Protein AF-A0A7R9KBJ4-F1 (afdb_monomer_lite)

pLDDT: mean 93.61, std 7.03, range [56.56, 98.5]

Structure (mmCIF, N/CA/C/O backbone):
data_AF-A0A7R9KBJ4-F1
#
_entry.id   AF-A0A7R9KBJ4-F1
#
loop_
_atom_site.group_PDB
_atom_site.id
_atom_site.type_symbol
_atom_site.label_atom_id
_atom_site.label_alt_id
_atom_site.label_comp_id
_atom_site.label_asym_id
_atom_site.label_entity_id
_atom_site.label_seq_id
_atom_site.pdbx_PDB_ins_code
_atom_site.Cartn_x
_atom_site.Cartn_y
_atom_site.Cartn_z
_atom_site.occupancy
_atom_site.B_iso_or_equiv
_atom_site.auth_seq_id
_atom_site.auth_comp_id
_atom_site.auth_asym_id
_atom_site.auth_atom_id
_atom_site.pdbx_PDB_model_num
ATOM 1 N N . MET A 1 1 ? 1.478 -16.367 -1.004 1.00 63.91 1 MET A N 1
ATOM 2 C CA . MET A 1 1 ? 1.062 -15.704 -2.271 1.00 63.91 1 MET A CA 1
ATOM 3 C C . MET A 1 1 ? -0.119 -14.784 -1.947 1.00 63.91 1 MET A C 1
ATOM 5 O O . MET A 1 1 ? -0.957 -15.200 -1.173 1.00 63.91 1 MET A O 1
ATOM 9 N N . GLN A 1 2 ? -0.122 -13.475 -2.226 1.00 76.44 2 GLN A N 1
ATOM 10 C CA . GLN A 1 2 ? -0.589 -12.911 -3.509 1.00 76.44 2 GLN A CA 1
ATOM 11 C C . GLN A 1 2 ? 0.232 -11.711 -4.038 1.00 76.44 2 GLN A C 1
ATOM 13 O O . GLN A 1 2 ? 0.122 -11.377 -5.205 1.00 76.44 2 GLN A O 1
ATOM 18 N N . ILE A 1 3 ? 1.112 -11.086 -3.245 1.00 95.56 3 ILE A N 1
ATOM 19 C CA . ILE A 1 3 ? 1.998 -10.004 -3.741 1.00 95.56 3 ILE A CA 1
ATOM 20 C C . ILE A 1 3 ? 3.464 -10.376 -3.530 1.00 95.56 3 ILE A C 1
ATOM 22 O O . ILE A 1 3 ? 4.201 -10.544 -4.491 1.00 95.56 3 ILE A O 1
ATOM 26 N N . CYS A 1 4 ? 3.876 -10.562 -2.276 1.00 96.38 4 CYS A N 1
ATOM 27 C CA . CYS A 1 4 ? 5.271 -10.831 -1.909 1.00 96.38 4 CYS A CA 1
ATOM 28 C C . CYS A 1 4 ? 5.468 -12.145 -1.141 1.00 96.38 4 CYS A C 1
ATOM 30 O O . CYS A 1 4 ? 6.485 -12.326 -0.494 1.00 96.38 4 CYS A O 1
ATOM 32 N N . GLY A 1 5 ? 4.463 -13.020 -1.083 1.00 94.44 5 GLY A N 1
ATOM 33 C CA . GLY A 1 5 ? 4.554 -14.261 -0.299 1.00 94.44 5 GLY A CA 1
ATOM 34 C C . GLY A 1 5 ? 4.412 -14.104 1.224 1.00 94.44 5 GLY A C 1
ATOM 35 O O . GLY A 1 5 ? 4.083 -15.080 1.880 1.00 94.44 5 GLY A O 1
ATOM 36 N N . GLY A 1 6 ? 4.559 -12.898 1.786 1.00 94.94 6 GLY A N 1
ATOM 37 C CA . GLY A 1 6 ? 4.445 -12.676 3.234 1.00 94.94 6 GLY A CA 1
ATOM 38 C C . GLY A 1 6 ? 3.054 -12.953 3.822 1.00 94.94 6 GLY A C 1
ATOM 39 O O . GLY A 1 6 ? 2.042 -12.788 3.136 1.00 94.94 6 GLY A O 1
ATOM 40 N N . LYS A 1 7 ? 3.014 -13.306 5.119 1.00 95.56 7 LYS A N 1
ATOM 41 C CA . LYS A 1 7 ? 1.790 -13.651 5.868 1.00 95.56 7 LYS A CA 1
ATOM 42 C C . LYS A 1 7 ? 0.748 -12.531 5.794 1.00 95.56 7 LYS A C 1
ATOM 44 O O . LYS A 1 7 ? 0.990 -11.406 6.246 1.00 95.56 7 LYS A O 1
ATOM 49 N N . ALA A 1 8 ? -0.408 -12.844 5.216 1.00 94.12 8 ALA A N 1
ATOM 50 C CA . ALA A 1 8 ? -1.536 -11.928 5.146 1.00 94.12 8 ALA A CA 1
ATOM 51 C C . ALA A 1 8 ? -2.198 -11.766 6.522 1.00 94.12 8 ALA A C 1
ATOM 53 O O . ALA A 1 8 ? -2.186 -12.686 7.338 1.00 94.12 8 ALA A O 1
ATOM 54 N N . ARG A 1 9 ? -2.750 -10.577 6.780 1.00 90.25 9 ARG A N 1
ATOM 55 C CA . ARG A 1 9 ? -3.467 -10.262 8.033 1.00 90.25 9 ARG A CA 1
ATOM 56 C C . ARG A 1 9 ? -4.940 -9.920 7.814 1.00 90.25 9 ARG A C 1
ATOM 58 O O . ARG A 1 9 ? -5.680 -9.807 8.779 1.00 90.25 9 ARG A O 1
ATOM 65 N N . GLY A 1 10 ? -5.357 -9.750 6.562 1.00 92.69 10 GLY A N 1
ATOM 66 C CA . GLY A 1 10 ? -6.729 -9.419 6.203 1.00 92.69 10 GLY A CA 1
ATOM 67 C C . GLY A 1 10 ? -6.826 -8.786 4.819 1.00 92.69 10 GLY A C 1
ATOM 68 O O . GLY A 1 10 ? -5.843 -8.720 4.069 1.00 92.69 10 GLY A O 1
ATOM 69 N N . LYS A 1 11 ? -8.030 -8.312 4.495 1.00 96.06 11 LYS A N 1
ATOM 70 C CA . LYS A 1 11 ? -8.337 -7.585 3.261 1.00 96.06 11 LYS A CA 1
ATOM 71 C C . LYS A 1 11 ? -7.983 -6.108 3.434 1.00 96.06 11 LYS A C 1
ATOM 73 O O . LYS A 1 11 ? -8.557 -5.430 4.276 1.00 96.06 11 LYS A O 1
ATOM 78 N N . ASN A 1 12 ? -7.069 -5.601 2.612 1.00 96.19 12 ASN A N 1
ATOM 79 C CA . ASN A 1 12 ? -6.668 -4.196 2.602 1.00 96.19 12 ASN A CA 1
ATOM 80 C C . ASN A 1 12 ? -6.881 -3.611 1.209 1.00 96.19 12 ASN A C 1
ATOM 82 O O . ASN A 1 12 ? -6.438 -4.191 0.219 1.00 96.19 12 ASN A O 1
ATOM 86 N N . TYR A 1 13 ? -7.546 -2.459 1.136 1.00 97.12 13 TYR A N 1
ATOM 87 C CA . TYR A 1 13 ? -7.765 -1.721 -0.113 1.00 97.12 13 TYR A CA 1
ATOM 88 C C . TYR A 1 13 ? -8.397 -2.550 -1.245 1.00 97.12 13 TYR A C 1
ATOM 90 O O . TYR A 1 13 ? -8.243 -2.211 -2.406 1.00 97.12 13 TYR A O 1
ATOM 98 N N . GLY A 1 14 ? -9.122 -3.629 -0.933 1.00 96.56 14 GLY A N 1
ATOM 99 C CA . GLY A 1 14 ? -9.770 -4.489 -1.932 1.00 96.56 14 GLY A CA 1
ATOM 100 C C . GLY A 1 14 ? -9.194 -5.899 -2.056 1.00 96.56 14 GLY A C 1
ATOM 101 O O . GLY A 1 14 ? -9.934 -6.781 -2.479 1.00 96.56 14 GLY A O 1
ATOM 102 N N . ALA A 1 15 ? -7.969 -6.158 -1.581 1.00 96.75 15 ALA A N 1
ATOM 103 C CA . ALA A 1 15 ? -7.306 -7.459 -1.739 1.00 96.75 15 ALA A CA 1
ATOM 104 C C . ALA A 1 15 ? -6.670 -7.987 -0.442 1.00 96.75 15 ALA A C 1
ATOM 106 O O . ALA A 1 15 ? -6.278 -7.219 0.443 1.00 96.75 15 ALA A O 1
ATOM 107 N N . ILE A 1 16 ? -6.536 -9.311 -0.325 1.00 95.94 16 ILE A N 1
ATOM 108 C CA . ILE A 1 16 ? -5.835 -9.944 0.799 1.00 95.94 16 ILE A CA 1
ATOM 109 C C . ILE A 1 16 ? -4.338 -9.634 0.689 1.00 95.94 16 ILE A C 1
ATOM 111 O O . ILE A 1 16 ? -3.700 -9.862 -0.338 1.00 95.94 16 ILE A O 1
ATOM 115 N N . SER A 1 17 ? -3.753 -9.077 1.750 1.00 97.00 17 SER A N 1
ATOM 116 C CA . SER A 1 17 ? -2.348 -8.656 1.723 1.00 97.00 17 SER A CA 1
ATOM 117 C C . SER A 1 17 ? -1.682 -8.686 3.099 1.00 97.00 17 SER A C 1
ATOM 119 O O . SER A 1 17 ? -2.328 -8.714 4.148 1.00 97.00 17 SER A O 1
ATOM 121 N N . CYS A 1 18 ? -0.346 -8.703 3.092 1.00 97.06 18 CYS A N 1
ATOM 122 C CA . CYS A 1 18 ? 0.460 -8.520 4.299 1.00 97.06 18 CYS A CA 1
ATOM 123 C C . CYS A 1 18 ? 0.561 -7.034 4.686 1.00 97.06 18 CYS A C 1
ATOM 125 O O . CYS A 1 18 ? 0.413 -6.150 3.836 1.00 97.06 18 CYS A O 1
ATOM 127 N N . GLU A 1 19 ? 0.918 -6.757 5.942 1.00 96.56 19 GLU A N 1
ATOM 128 C CA . GLU A 1 19 ? 0.985 -5.390 6.488 1.00 96.56 19 GLU A CA 1
ATOM 129 C C . GLU A 1 19 ? 1.969 -4.482 5.732 1.00 96.56 19 GLU A C 1
ATOM 131 O O . GLU A 1 19 ? 1.709 -3.301 5.491 1.00 96.56 19 GLU A O 1
ATOM 136 N N . SER A 1 20 ? 3.088 -5.046 5.270 1.00 96.94 20 SER A N 1
ATOM 137 C CA . SER A 1 20 ? 4.062 -4.290 4.483 1.00 96.94 20 SER A CA 1
ATOM 138 C C . SER A 1 20 ? 3.494 -3.882 3.121 1.00 96.94 20 SER A C 1
ATOM 140 O O . SER A 1 20 ? 3.732 -2.764 2.672 1.00 96.94 20 SER A O 1
ATOM 142 N N . CYS A 1 21 ? 2.738 -4.758 2.444 1.00 97.88 21 CYS A N 1
ATOM 143 C CA . CYS A 1 21 ? 2.116 -4.418 1.159 1.00 97.88 21 CYS A CA 1
ATOM 144 C C . CYS A 1 21 ? 0.974 -3.419 1.331 1.00 97.88 21 CYS A C 1
ATOM 146 O O . CYS A 1 21 ? 0.906 -2.477 0.552 1.00 97.88 21 CYS A O 1
ATOM 148 N N . LYS A 1 22 ? 0.160 -3.558 2.384 1.00 97.19 22 LYS A N 1
ATOM 149 C CA . LYS A 1 22 ? -0.834 -2.554 2.788 1.00 97.19 22 LYS A CA 1
ATOM 150 C C . LYS A 1 22 ? -0.193 -1.175 2.962 1.00 97.19 22 LYS A C 1
ATOM 152 O O . LYS A 1 22 ? -0.618 -0.214 2.330 1.00 97.19 22 LYS A O 1
ATOM 157 N N . THR A 1 23 ? 0.865 -1.085 3.767 1.00 97.25 23 THR A N 1
ATOM 158 C CA . THR A 1 23 ? 1.543 0.191 4.048 1.00 97.25 23 THR A CA 1
ATOM 159 C C . THR A 1 23 ? 2.210 0.766 2.799 1.00 97.25 23 THR A C 1
ATOM 161 O O . THR A 1 23 ? 2.095 1.960 2.527 1.00 97.25 23 THR A O 1
ATOM 164 N N . SER A 1 24 ? 2.882 -0.080 2.011 1.00 97.31 24 SER A N 1
ATOM 165 C CA . SER A 1 24 ? 3.503 0.332 0.748 1.00 97.31 24 SER A CA 1
ATOM 166 C C . SER A 1 24 ? 2.469 0.859 -0.244 1.00 97.31 24 SER A C 1
ATOM 168 O O . SER A 1 24 ? 2.746 1.853 -0.909 1.00 97.31 24 SER A O 1
ATOM 170 N N . PHE A 1 25 ? 1.303 0.213 -0.339 1.00 98.12 25 PHE A N 1
ATOM 171 C CA . PHE A 1 25 ? 0.215 0.639 -1.212 1.00 98.12 25 PHE A CA 1
ATOM 172 C C . PHE A 1 25 ? -0.323 2.003 -0.784 1.00 98.12 25 PHE A C 1
ATOM 174 O O . PHE A 1 25 ? -0.255 2.937 -1.574 1.00 98.12 25 PHE A O 1
ATOM 181 N N . ARG A 1 26 ? -0.708 2.166 0.492 1.00 97.50 26 ARG A N 1
ATOM 182 C CA . ARG A 1 26 ? -1.195 3.449 1.032 1.00 97.50 26 ARG A CA 1
ATOM 183 C C . ARG A 1 26 ? -0.263 4.621 0.717 1.00 97.50 26 ARG A C 1
ATOM 185 O O . ARG A 1 26 ? -0.723 5.686 0.343 1.00 97.50 26 ARG A O 1
ATOM 192 N N . ARG A 1 27 ? 1.050 4.421 0.870 1.00 96.62 27 ARG A N 1
ATOM 193 C CA . ARG A 1 27 ? 2.053 5.484 0.680 1.00 96.62 27 ARG A CA 1
ATOM 194 C C . ARG A 1 27 ? 2.299 5.864 -0.778 1.00 96.62 27 ARG A C 1
ATOM 196 O O . ARG A 1 27 ? 2.741 6.976 -1.033 1.00 96.62 27 ARG A O 1
ATOM 203 N N . ASN A 1 28 ? 2.121 4.931 -1.712 1.00 97.69 28 ASN A N 1
ATOM 204 C CA . ASN A 1 28 ? 2.652 5.095 -3.065 1.00 97.69 28 ASN A CA 1
ATOM 205 C C . ASN A 1 28 ? 1.591 4.971 -4.171 1.00 97.69 28 ASN A C 1
ATOM 207 O O . ASN A 1 28 ? 1.901 5.306 -5.307 1.00 97.69 28 ASN A O 1
ATOM 211 N N . ALA A 1 29 ? 0.371 4.496 -3.891 1.00 97.81 29 ALA A N 1
ATOM 212 C CA . ALA A 1 29 ? -0.612 4.182 -4.934 1.00 97.81 29 ALA A CA 1
ATOM 213 C C . ALA A 1 29 ? -1.024 5.396 -5.790 1.00 97.81 29 ALA A C 1
ATOM 215 O O . ALA A 1 29 ? -1.226 5.243 -6.990 1.00 97.81 29 ALA A O 1
ATOM 216 N N . HIS A 1 30 ? -1.083 6.599 -5.211 1.00 96.38 30 HIS A N 1
ATOM 217 C CA . HIS A 1 30 ? -1.353 7.842 -5.953 1.00 96.38 30 HIS A CA 1
ATOM 218 C C . HIS A 1 30 ? -0.152 8.359 -6.758 1.00 96.38 30 HIS A C 1
ATOM 220 O O . HIS A 1 30 ? -0.305 9.245 -7.584 1.00 96.38 30 HIS A O 1
ATOM 226 N N . LYS A 1 31 ? 1.046 7.818 -6.514 1.00 96.19 31 LYS A N 1
ATOM 227 C CA . LYS A 1 31 ? 2.295 8.187 -7.196 1.00 96.19 31 LYS A CA 1
ATOM 228 C C . LYS A 1 31 ? 2.774 7.063 -8.119 1.00 96.19 31 LYS A C 1
ATOM 230 O O . LYS A 1 31 ? 3.944 7.013 -8.477 1.00 96.19 31 LYS A O 1
ATOM 235 N N . PHE A 1 32 ? 1.912 6.099 -8.451 1.00 96.56 32 PHE A N 1
ATOM 236 C CA . PHE A 1 32 ? 2.315 4.917 -9.211 1.00 96.56 32 PHE A CA 1
ATOM 237 C C . PHE A 1 32 ? 2.900 5.284 -10.574 1.00 96.56 32 PHE A C 1
ATOM 239 O O . PHE A 1 32 ? 3.884 4.682 -11.004 1.00 96.56 32 PHE A O 1
ATOM 246 N N . GLU A 1 33 ? 2.310 6.275 -11.229 1.00 96.44 33 GLU A N 1
ATOM 247 C CA . GLU A 1 33 ? 2.677 6.768 -12.547 1.00 96.44 33 GLU A CA 1
ATOM 248 C C . GLU A 1 33 ? 4.092 7.370 -12.542 1.00 96.44 33 GLU A C 1
ATOM 250 O O . GLU A 1 33 ? 4.862 7.086 -13.454 1.00 96.44 33 GLU A O 1
ATOM 255 N N . THR A 1 34 ? 4.488 8.068 -11.470 1.00 97.44 34 THR A N 1
ATOM 256 C CA . THR A 1 34 ? 5.816 8.699 -11.333 1.00 97.44 34 THR A CA 1
ATOM 257 C C . THR A 1 34 ? 6.905 7.758 -10.817 1.00 97.44 34 THR A C 1
ATOM 259 O O . THR A 1 34 ? 8.090 8.088 -10.856 1.00 97.44 34 THR A O 1
ATOM 262 N N . LEU A 1 35 ? 6.543 6.569 -10.329 1.00 97.44 35 LEU A N 1
ATOM 263 C CA . LEU A 1 35 ? 7.529 5.572 -9.929 1.00 97.44 35 LEU A CA 1
ATOM 264 C C . LEU A 1 35 ? 8.199 4.941 -11.153 1.00 97.44 35 LEU A C 1
ATOM 266 O O . LEU A 1 35 ? 7.529 4.459 -12.070 1.00 97.44 35 LEU A O 1
ATOM 270 N N . ILE A 1 36 ? 9.525 4.849 -11.085 1.00 97.62 36 ILE A N 1
ATOM 271 C CA . ILE A 1 36 ? 10.380 4.242 -12.105 1.00 97.62 36 ILE A CA 1
ATOM 272 C C 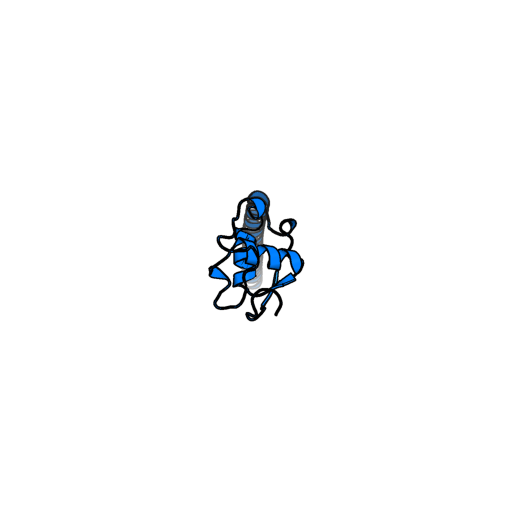. ILE A 1 36 ? 10.916 2.904 -11.581 1.00 97.62 36 ILE A C 1
ATOM 274 O O . ILE A 1 36 ? 11.262 2.766 -10.403 1.00 97.62 36 ILE A O 1
ATOM 278 N N . CYS A 1 37 ? 10.941 1.894 -12.448 1.00 98.12 37 CYS A N 1
ATOM 279 C CA . CYS A 1 37 ? 11.705 0.674 -12.219 1.00 98.12 37 CYS A CA 1
ATOM 280 C C . CYS A 1 37 ? 13.130 0.889 -12.740 1.00 98.12 37 CYS A C 1
ATOM 282 O O . CYS A 1 37 ? 13.290 1.271 -13.890 1.00 98.12 37 CYS A O 1
ATOM 284 N N . ILE A 1 38 ? 14.144 0.615 -11.919 1.00 96.81 38 ILE A N 1
ATOM 285 C CA . ILE A 1 38 ? 15.571 0.722 -12.296 1.00 96.81 38 ILE A CA 1
ATOM 286 C C . ILE A 1 38 ? 16.133 -0.573 -12.921 1.00 96.81 38 ILE A C 1
ATOM 288 O O . ILE A 1 38 ? 17.337 -0.757 -13.011 1.00 96.81 38 ILE A O 1
ATOM 292 N N . TYR A 1 39 ? 15.234 -1.482 -13.287 1.00 96.00 39 TYR A N 1
ATOM 293 C CA . TYR A 1 39 ? 15.472 -2.784 -13.919 1.00 96.00 39 TYR A CA 1
ATOM 294 C C . TYR A 1 39 ? 14.448 -2.933 -15.066 1.00 96.00 39 TYR A C 1
ATOM 296 O O . TYR A 1 39 ? 13.771 -1.967 -15.413 1.00 96.00 39 TYR A O 1
ATOM 304 N N . ASP A 1 40 ? 14.166 -4.148 -15.533 1.00 96.88 40 ASP A N 1
ATOM 305 C CA . ASP A 1 40 ? 13.360 -4.394 -16.748 1.00 96.88 40 ASP A CA 1
ATOM 306 C C . ASP A 1 40 ? 11.832 -4.408 -16.546 1.00 96.88 40 ASP A C 1
ATOM 308 O O . ASP A 1 40 ? 11.100 -5.143 -17.204 1.00 96.88 40 ASP A O 1
ATOM 312 N N . ASN A 1 41 ? 11.309 -3.655 -15.572 1.00 97.12 41 ASN A N 1
ATOM 313 C CA . ASN A 1 41 ? 9.881 -3.641 -15.200 1.00 97.12 41 ASN A CA 1
ATOM 314 C C . ASN A 1 41 ? 9.265 -5.017 -14.849 1.00 97.12 41 ASN A C 1
ATOM 316 O O . ASN A 1 41 ? 8.048 -5.121 -14.657 1.00 97.12 41 ASN A O 1
ATOM 320 N N . ASN A 1 42 ? 10.083 -6.056 -14.668 1.00 97.12 42 ASN A N 1
ATOM 321 C CA . ASN A 1 42 ? 9.652 -7.428 -14.394 1.00 97.12 42 ASN A CA 1
ATOM 322 C C . ASN A 1 42 ? 10.273 -8.014 -13.113 1.00 97.12 42 ASN A C 1
ATOM 324 O O . ASN A 1 42 ? 10.544 -9.206 -13.020 1.00 97.12 42 ASN A O 1
ATOM 328 N N . CYS A 1 43 ? 10.522 -7.171 -12.107 1.00 97.75 43 CYS A N 1
ATOM 329 C CA . CYS A 1 43 ? 11.154 -7.613 -10.864 1.00 97.75 43 CYS A CA 1
ATOM 330 C C . CYS A 1 43 ? 10.321 -8.687 -10.153 1.00 97.75 43 CYS A C 1
ATOM 332 O O . CYS A 1 43 ? 9.129 -8.485 -9.889 1.00 97.75 43 CYS A O 1
ATOM 334 N N . THR A 1 44 ? 10.979 -9.764 -9.727 1.00 96.25 44 THR A N 1
ATOM 335 C CA . THR A 1 44 ? 10.423 -10.713 -8.760 1.00 96.25 44 THR A CA 1
ATOM 336 C C . THR A 1 44 ? 10.140 -10.001 -7.440 1.00 96.25 44 THR A C 1
ATOM 338 O O . THR A 1 44 ? 10.945 -9.207 -6.957 1.00 96.25 44 THR A O 1
ATOM 341 N N . ILE A 1 45 ? 8.963 -10.262 -6.865 1.00 97.56 45 ILE A N 1
ATOM 342 C CA . ILE A 1 45 ? 8.521 -9.663 -5.603 1.00 97.56 45 ILE A CA 1
ATOM 343 C C . ILE A 1 45 ? 8.251 -10.776 -4.592 1.00 97.56 45 ILE A C 1
ATOM 345 O O . ILE A 1 45 ? 7.235 -11.471 -4.681 1.00 97.56 45 ILE A O 1
ATOM 349 N N . ASP A 1 46 ? 9.119 -10.872 -3.591 1.00 97.06 46 ASP A N 1
ATOM 350 C CA . ASP A 1 46 ? 9.025 -11.761 -2.429 1.00 97.06 46 ASP A CA 1
ATOM 351 C C . ASP A 1 46 ? 9.271 -10.985 -1.114 1.00 97.06 46 ASP A C 1
ATOM 353 O O . ASP A 1 46 ? 9.358 -9.754 -1.102 1.00 97.06 46 ASP A O 1
ATOM 357 N N . VAL A 1 47 ? 9.308 -11.671 0.032 1.00 96.44 47 VAL A N 1
ATOM 358 C CA . VAL A 1 47 ? 9.442 -11.024 1.347 1.00 96.44 47 VAL A CA 1
ATOM 359 C C . VAL A 1 47 ? 10.772 -10.291 1.535 1.00 96.44 47 VAL A C 1
ATOM 361 O O . VAL A 1 47 ? 10.781 -9.273 2.235 1.00 96.44 47 VAL A O 1
ATOM 364 N N . LEU A 1 48 ? 11.840 -10.756 0.885 1.00 96.12 48 LEU A N 1
ATOM 365 C CA . LEU A 1 48 ? 13.191 -10.202 0.935 1.00 96.12 48 LEU A CA 1
ATOM 366 C C . LEU A 1 48 ? 13.374 -9.104 -0.124 1.00 96.12 48 LEU A C 1
ATOM 368 O O . LEU A 1 48 ? 13.904 -8.032 0.177 1.00 96.12 48 LEU A O 1
ATOM 372 N N . SER A 1 49 ? 12.860 -9.327 -1.338 1.00 95.50 49 SER A N 1
ATOM 373 C CA . SER A 1 49 ? 13.096 -8.470 -2.508 1.00 95.50 49 SER A CA 1
ATOM 374 C C . SER A 1 49 ? 12.096 -7.326 -2.694 1.00 95.50 49 SER A C 1
ATOM 376 O O . SER A 1 49 ? 12.401 -6.324 -3.344 1.00 95.50 49 SER A O 1
ATOM 378 N N . ARG A 1 50 ? 10.911 -7.384 -2.066 1.00 96.50 50 ARG A N 1
ATOM 379 C CA . ARG A 1 50 ? 9.837 -6.367 -2.206 1.00 96.50 50 ARG A CA 1
ATOM 380 C C . ARG A 1 50 ? 10.228 -4.927 -1.856 1.00 96.50 50 ARG A C 1
ATOM 382 O O . ARG A 1 50 ? 9.425 -4.019 -2.069 1.00 96.50 50 ARG A O 1
ATOM 389 N N . LYS A 1 51 ? 11.384 -4.691 -1.236 1.00 96.31 51 LYS A N 1
ATOM 390 C CA . LYS A 1 51 ? 11.885 -3.337 -0.951 1.00 96.31 51 LYS A CA 1
ATOM 391 C C . LYS A 1 51 ? 12.643 -2.721 -2.132 1.00 96.31 51 LYS A C 1
ATOM 393 O O . LYS A 1 51 ? 12.684 -1.501 -2.220 1.00 96.31 51 LYS A O 1
ATOM 398 N N . TYR A 1 52 ? 13.180 -3.536 -3.041 1.00 97.00 52 TYR A N 1
ATOM 399 C CA . TYR A 1 52 ? 14.093 -3.079 -4.092 1.00 97.00 52 TYR A CA 1
ATOM 400 C C . TYR A 1 52 ? 13.396 -2.370 -5.254 1.00 97.00 52 TYR A C 1
ATOM 402 O O . TYR A 1 52 ? 13.978 -1.473 -5.851 1.00 97.00 52 TYR A O 1
ATOM 410 N N . CYS A 1 53 ? 12.141 -2.714 -5.563 1.00 98.12 53 CYS A N 1
ATOM 411 C CA . CYS A 1 53 ? 11.403 -2.059 -6.643 1.00 98.12 53 CYS A CA 1
ATOM 412 C C . CYS A 1 53 ? 9.967 -1.706 -6.241 1.00 98.12 53 CYS A C 1
ATOM 414 O O . CYS A 1 53 ? 9.070 -2.553 -6.205 1.00 98.12 53 CYS A O 1
ATOM 416 N N . ARG A 1 54 ? 9.731 -0.414 -5.977 1.00 97.75 54 ARG A N 1
ATOM 417 C CA . ARG A 1 54 ? 8.400 0.119 -5.636 1.00 97.75 54 ARG A CA 1
ATOM 418 C C . ARG A 1 54 ? 7.419 0.023 -6.809 1.00 97.75 54 ARG A C 1
ATOM 420 O O . ARG A 1 54 ? 6.265 -0.337 -6.583 1.00 97.75 54 ARG A O 1
ATOM 427 N N . LYS A 1 55 ? 7.879 0.289 -8.040 1.00 98.50 55 LYS A N 1
ATOM 428 C CA . LYS A 1 55 ? 7.059 0.255 -9.264 1.00 98.50 55 LYS A CA 1
ATOM 429 C C . LYS A 1 55 ? 6.471 -1.136 -9.507 1.00 98.50 55 LYS A C 1
ATOM 431 O O . LYS A 1 55 ? 5.253 -1.292 -9.505 1.00 98.50 55 LYS A O 1
ATOM 436 N N . CYS A 1 56 ? 7.318 -2.161 -9.616 1.00 98.44 56 CYS A N 1
ATOM 437 C CA . CYS A 1 56 ? 6.882 -3.545 -9.838 1.00 98.44 56 CYS A CA 1
ATOM 438 C C . CYS A 1 56 ? 6.047 -4.086 -8.674 1.00 98.44 56 CYS A C 1
ATOM 440 O O . CYS A 1 56 ? 5.044 -4.770 -8.890 1.00 98.44 56 CYS A O 1
ATOM 442 N N . ARG A 1 57 ? 6.396 -3.723 -7.432 1.00 98.25 57 ARG A N 1
ATOM 443 C CA . ARG A 1 57 ? 5.587 -4.088 -6.267 1.00 98.25 57 ARG A CA 1
ATOM 444 C C . ARG A 1 57 ? 4.173 -3.522 -6.355 1.00 9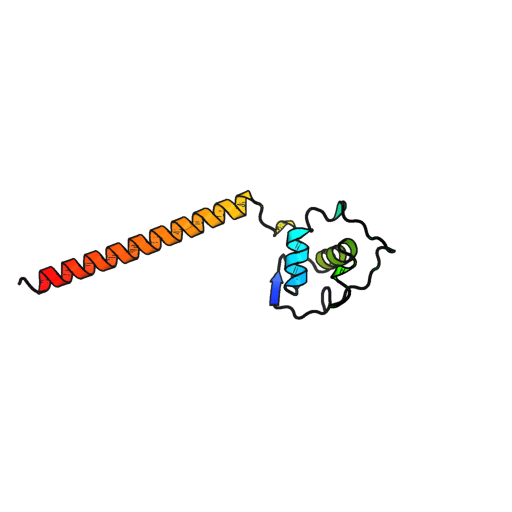8.25 57 ARG A C 1
ATOM 446 O O . ARG A 1 57 ? 3.226 -4.275 -6.147 1.00 98.25 57 ARG A O 1
ATOM 453 N N . LEU A 1 58 ? 4.018 -2.227 -6.645 1.00 98.31 58 LEU A N 1
ATOM 454 C CA . LEU A 1 58 ? 2.695 -1.620 -6.790 1.00 98.31 58 LEU A CA 1
ATOM 455 C C . LEU A 1 58 ? 1.929 -2.174 -7.985 1.00 98.31 58 LEU A C 1
ATOM 457 O O . LEU A 1 58 ? 0.740 -2.437 -7.841 1.00 98.31 58 LEU A O 1
ATOM 461 N N . ARG A 1 59 ? 2.596 -2.414 -9.119 1.00 98.25 59 ARG A N 1
ATOM 462 C CA . ARG A 1 59 ? 1.978 -3.063 -10.285 1.00 98.25 59 ARG A CA 1
ATOM 463 C C . ARG A 1 59 ? 1.315 -4.378 -9.876 1.00 98.25 59 ARG A C 1
ATOM 465 O O . ARG A 1 59 ? 0.151 -4.604 -10.187 1.00 98.25 59 ARG A O 1
ATOM 472 N N . LYS A 1 60 ? 2.013 -5.198 -9.084 1.00 98.06 60 LYS A N 1
ATOM 473 C CA . LYS A 1 60 ? 1.459 -6.444 -8.540 1.00 98.06 60 LYS A CA 1
ATOM 474 C C . LYS A 1 60 ? 0.336 -6.207 -7.523 1.00 98.06 60 LYS A C 1
ATOM 476 O O . LYS A 1 60 ? -0.623 -6.968 -7.517 1.00 98.06 60 LYS A O 1
ATOM 481 N N . CYS A 1 61 ? 0.414 -5.164 -6.690 1.00 98.38 61 CYS A N 1
ATOM 482 C CA . CYS A 1 61 ? -0.688 -4.777 -5.798 1.00 98.38 61 CYS A CA 1
ATOM 483 C C . CYS A 1 61 ? -1.979 -4.458 -6.575 1.00 98.38 61 CYS A C 1
ATOM 485 O O . CYS A 1 61 ? -3.040 -4.967 -6.221 1.00 98.38 61 CYS A O 1
ATOM 487 N N . PHE A 1 62 ? -1.892 -3.642 -7.630 1.00 98.31 62 PHE A N 1
ATOM 488 C CA . PHE A 1 62 ? -3.042 -3.319 -8.480 1.00 98.31 62 PHE A CA 1
ATOM 489 C C . PHE A 1 62 ? -3.564 -4.554 -9.216 1.00 98.31 62 PHE A C 1
ATOM 491 O O . PHE A 1 62 ? -4.768 -4.788 -9.222 1.00 98.31 62 PHE A O 1
ATOM 498 N N . ALA A 1 63 ? -2.666 -5.390 -9.747 1.00 97.75 63 ALA A N 1
ATOM 499 C CA . ALA A 1 63 ? -3.034 -6.618 -10.453 1.00 97.75 63 ALA A CA 1
ATOM 500 C C . ALA A 1 63 ? -3.858 -7.591 -9.590 1.00 97.75 63 ALA A C 1
ATOM 502 O O . ALA A 1 63 ? -4.718 -8.290 -10.112 1.00 97.75 63 ALA A O 1
ATOM 503 N N . VAL A 1 64 ? -3.643 -7.618 -8.268 1.00 96.88 64 VAL A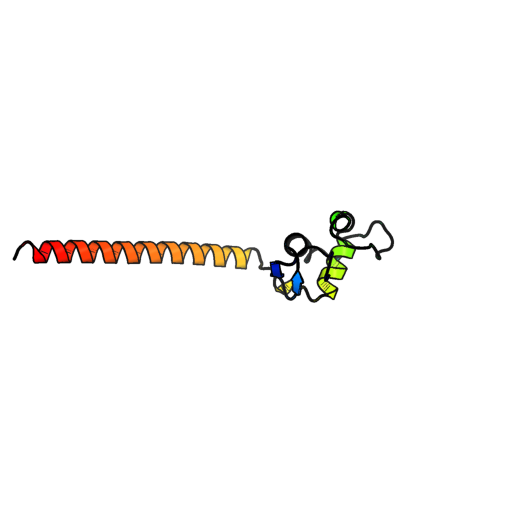 N 1
ATOM 504 C CA . VAL A 1 64 ? -4.452 -8.441 -7.347 1.00 96.88 64 VAL A CA 1
ATOM 505 C C . VAL A 1 64 ? -5.707 -7.735 -6.821 1.00 96.88 64 VAL A C 1
ATOM 507 O O . VAL A 1 64 ? -6.374 -8.257 -5.930 1.00 96.88 64 VAL A O 1
ATOM 510 N N . GLY A 1 65 ? -6.032 -6.549 -7.338 1.00 97.62 65 GLY A N 1
ATOM 511 C CA . GLY A 1 65 ? -7.268 -5.831 -7.030 1.00 97.62 65 GLY A CA 1
ATOM 512 C C . GLY A 1 65 ? -7.184 -4.841 -5.867 1.00 97.62 65 GLY A C 1
ATOM 513 O O . GLY A 1 65 ? -8.225 -4.467 -5.321 1.00 97.62 65 GLY A O 1
ATOM 514 N N . MET A 1 66 ? -5.985 -4.402 -5.460 1.00 98.25 66 MET A N 1
ATOM 515 C CA . MET A 1 66 ? -5.881 -3.242 -4.566 1.00 98.25 66 MET A CA 1
ATOM 516 C C . MET A 1 66 ? -6.273 -1.965 -5.322 1.00 98.25 66 MET A C 1
ATOM 518 O O . MET A 1 66 ? -5.817 -1.737 -6.437 1.00 98.25 66 MET A O 1
ATOM 522 N N . ARG A 1 67 ? -7.106 -1.128 -4.702 1.00 97.94 67 ARG A N 1
ATOM 523 C CA . ARG A 1 67 ? -7.736 0.063 -5.288 1.00 97.94 67 ARG A CA 1
ATOM 524 C C . ARG A 1 67 ? -7.327 1.313 -4.522 1.00 97.94 67 ARG A C 1
ATOM 526 O O . ARG A 1 67 ? -7.506 1.365 -3.301 1.00 97.94 67 ARG A O 1
ATOM 533 N N . ARG A 1 68 ? -6.760 2.302 -5.218 1.00 97.06 68 ARG A N 1
ATOM 534 C CA . ARG A 1 68 ? -6.290 3.556 -4.595 1.00 97.06 68 ARG A CA 1
ATOM 535 C C . ARG A 1 68 ? -7.445 4.419 -4.104 1.00 97.06 68 ARG A C 1
ATOM 537 O O . ARG A 1 68 ? -7.297 5.109 -3.113 1.00 97.06 68 ARG A O 1
ATOM 544 N N . GLU A 1 69 ? -8.617 4.254 -4.701 1.00 96.31 69 GLU A N 1
ATOM 545 C CA . GLU A 1 69 ? -9.875 4.913 -4.342 1.00 96.31 69 GLU A CA 1
ATOM 546 C C . GLU A 1 69 ? -10.375 4.495 -2.946 1.00 96.31 69 GLU A C 1
ATOM 548 O O . GLU A 1 69 ? -11.289 5.093 -2.399 1.00 96.31 69 GLU A O 1
ATOM 553 N N . ARG A 1 70 ? -9.794 3.441 -2.351 1.00 96.19 70 ARG A N 1
ATOM 554 C CA . ARG A 1 70 ? -10.071 3.016 -0.968 1.00 96.19 70 ARG A CA 1
ATOM 555 C C . ARG A 1 70 ? -9.070 3.567 0.048 1.00 96.19 70 ARG A C 1
ATOM 557 O O . ARG A 1 70 ? -9.075 3.136 1.203 1.00 96.19 70 ARG A O 1
ATOM 564 N N . ILE A 1 71 ? -8.153 4.426 -0.386 1.00 95.88 71 ILE A N 1
ATOM 565 C CA . ILE A 1 71 ? -7.284 5.203 0.492 1.00 95.88 71 ILE A CA 1
ATOM 566 C C . ILE A 1 71 ? -8.022 6.502 0.777 1.00 95.88 71 ILE A C 1
ATOM 568 O O . ILE A 1 71 ? -8.438 7.182 -0.151 1.00 95.88 71 ILE A O 1
ATOM 572 N N . TRP A 1 72 ? -8.186 6.820 2.056 1.00 92.94 72 TRP A N 1
ATOM 573 C CA . TRP A 1 72 ? -8.839 8.059 2.447 1.00 92.94 72 TRP A CA 1
ATOM 574 C C . TRP A 1 72 ? -7.983 9.272 2.158 1.00 92.94 72 TRP A C 1
ATOM 576 O O . TRP A 1 72 ? -6.761 9.227 2.338 1.00 92.94 72 TRP A O 1
ATOM 586 N N . THR A 1 73 ? -8.648 10.352 1.771 1.00 90.81 73 THR A N 1
ATOM 587 C CA . THR A 1 73 ? -8.026 11.665 1.654 1.00 90.81 73 THR A CA 1
ATOM 588 C C . THR A 1 73 ? -7.639 12.199 3.034 1.00 90.81 73 THR A C 1
ATOM 590 O O . THR A 1 73 ? -8.043 11.679 4.085 1.00 90.81 73 THR A O 1
ATOM 593 N N . GLU A 1 74 ? -6.814 13.243 3.047 1.00 89.31 74 GLU A N 1
ATOM 594 C CA . GLU A 1 74 ? -6.459 13.946 4.283 1.00 89.31 74 GLU A CA 1
ATOM 595 C C . GLU A 1 74 ? -7.694 14.585 4.930 1.00 89.31 74 GLU A C 1
ATOM 597 O O . GLU A 1 74 ? -7.857 14.516 6.149 1.00 89.31 74 GLU A O 1
ATOM 602 N N . GLU A 1 75 ? -8.611 15.105 4.114 1.00 92.25 75 GLU A N 1
ATOM 603 C CA . GLU A 1 75 ? -9.891 15.676 4.540 1.00 92.25 75 GLU A CA 1
ATOM 604 C C . GLU A 1 75 ? -10.789 14.618 5.195 1.00 92.25 75 GLU A C 1
ATOM 606 O O . GLU A 1 75 ? -11.222 14.797 6.333 1.00 92.25 75 GLU A O 1
ATOM 611 N N . GLU A 1 76 ? -11.002 13.469 4.542 1.00 93.44 76 GLU A N 1
ATOM 612 C CA . GLU A 1 76 ? -11.793 12.354 5.087 1.00 93.44 76 GLU A CA 1
ATOM 613 C C . GLU A 1 76 ? -11.186 11.810 6.388 1.00 93.44 76 GLU A C 1
ATOM 615 O O . GLU A 1 76 ? -11.892 11.514 7.359 1.00 93.44 76 GLU A O 1
ATOM 620 N N . SER A 1 77 ? -9.856 11.694 6.425 1.00 92.44 77 SER A N 1
ATOM 621 C CA . SER A 1 77 ? -9.122 11.237 7.607 1.00 92.44 77 SER A CA 1
ATOM 622 C C . SER A 1 77 ? -9.265 12.219 8.771 1.00 92.44 77 SER A C 1
ATOM 624 O O . SER A 1 77 ? -9.453 11.793 9.917 1.00 92.44 77 SER A O 1
ATOM 626 N N . SER A 1 78 ? -9.218 13.521 8.486 1.00 94.31 78 SER A N 1
ATOM 627 C CA . SER A 1 78 ? -9.394 14.590 9.472 1.00 94.31 78 SER A CA 1
ATOM 628 C C . SER A 1 78 ? -10.828 14.624 9.991 1.00 94.31 78 SER A C 1
ATOM 630 O O . SER A 1 78 ? -11.036 14.573 11.203 1.00 94.31 78 SER A O 1
ATOM 632 N N . LEU A 1 79 ? -11.820 14.577 9.096 1.00 95.44 79 LEU A N 1
ATOM 633 C CA . LEU A 1 79 ? -13.237 14.528 9.455 1.00 95.44 79 LEU A CA 1
ATOM 634 C C . LEU A 1 79 ? -13.541 13.327 10.353 1.00 95.44 79 LEU A C 1
ATOM 636 O O . LEU A 1 79 ? -14.149 13.477 11.415 1.00 95.44 79 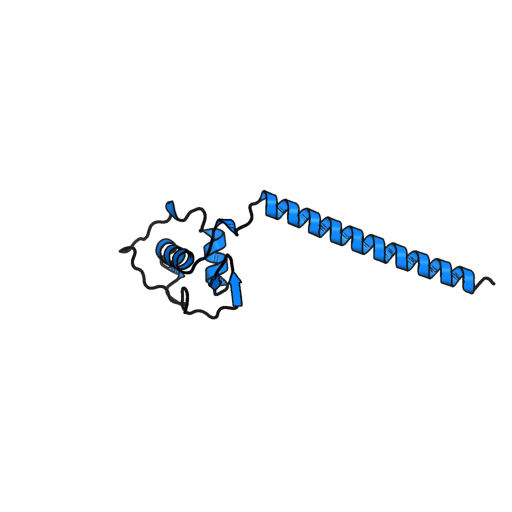LEU A O 1
ATOM 640 N N . ARG A 1 80 ? -13.066 12.130 9.986 1.00 93.75 80 ARG A N 1
ATOM 641 C CA . ARG A 1 80 ? -13.237 10.949 10.838 1.00 93.75 80 ARG A CA 1
ATOM 642 C C . ARG A 1 80 ? -12.578 11.136 12.200 1.00 93.75 80 ARG A C 1
ATOM 644 O O . ARG A 1 80 ? -13.149 10.717 13.205 1.00 93.75 80 ARG A O 1
ATOM 651 N N . SER A 1 81 ? -11.382 11.715 12.244 1.00 95.12 81 SER A N 1
ATOM 652 C CA . SER A 1 81 ? -10.662 11.936 13.502 1.00 95.12 81 SER A CA 1
ATOM 653 C C . SER A 1 81 ? -11.456 12.852 14.435 1.00 95.12 81 SER A C 1
ATOM 655 O O . SER A 1 81 ? -11.648 12.501 15.603 1.00 95.12 81 SER A O 1
ATOM 657 N N . SER A 1 82 ? -12.023 13.937 13.901 1.00 96.31 82 SER A N 1
ATOM 658 C CA . SER A 1 82 ? -12.920 14.841 14.628 1.00 96.31 82 SER A CA 1
ATOM 659 C C . SER A 1 82 ? -14.177 14.126 15.128 1.00 96.31 82 SER A C 1
ATOM 661 O O . SER A 1 82 ? -14.491 14.203 16.315 1.00 96.31 82 SER A O 1
ATOM 663 N N . LEU A 1 83 ? -14.842 13.333 14.279 1.00 96.00 83 LEU A N 1
ATOM 664 C CA . LEU A 1 83 ? -16.018 12.544 14.675 1.00 96.00 83 LEU A CA 1
ATOM 665 C C . LEU A 1 83 ? -15.692 11.523 15.776 1.00 96.00 83 LEU A C 1
ATOM 667 O O . LEU A 1 83 ? -16.482 11.304 16.695 1.00 96.00 83 LEU A O 1
ATOM 671 N N . ILE A 1 84 ? -14.524 10.877 15.719 1.00 95.88 84 ILE A N 1
ATOM 672 C CA . ILE A 1 84 ? -14.073 9.957 16.773 1.00 95.88 84 ILE A CA 1
ATOM 673 C C . ILE A 1 84 ? -13.863 10.716 18.087 1.00 95.88 84 ILE A C 1
ATOM 675 O O . ILE A 1 84 ? -14.230 10.208 19.150 1.00 95.88 84 ILE A O 1
ATOM 679 N N . GLN A 1 85 ? -13.272 11.909 18.035 1.00 96.31 85 GLN A N 1
ATOM 680 C CA . GLN A 1 85 ? -13.047 12.740 19.214 1.00 96.31 85 GLN A CA 1
ATOM 681 C C . GLN A 1 85 ? -14.365 13.219 19.828 1.00 96.31 85 GLN A C 1
ATOM 683 O O . GLN A 1 85 ? -14.562 13.064 21.033 1.00 96.31 85 GLN A O 1
ATOM 688 N N . GLU A 1 86 ? -15.296 13.703 19.012 1.00 96.44 86 GLU A N 1
ATOM 689 C CA . GLU A 1 86 ? -16.625 14.119 19.455 1.00 96.44 86 GLU A CA 1
ATOM 690 C C . GLU A 1 86 ? -17.384 12.957 20.112 1.00 96.44 86 GLU A C 1
ATOM 692 O O . GLU A 1 86 ? -17.888 13.085 21.228 1.00 96.44 86 GLU A O 1
ATOM 697 N N . ASN A 1 87 ? -17.386 11.777 19.484 1.00 96.12 87 ASN A N 1
ATOM 698 C CA . ASN A 1 87 ? -18.025 10.588 20.047 1.00 96.12 87 ASN A CA 1
ATOM 699 C C . ASN A 1 87 ? -17.401 10.163 21.385 1.00 96.12 87 ASN A C 1
ATOM 701 O O . ASN A 1 87 ? -18.112 9.722 22.289 1.00 96.12 87 ASN A O 1
ATOM 705 N N . LYS A 1 88 ? -16.081 10.318 21.557 1.00 95.88 88 LYS A N 1
ATOM 706 C CA . LYS A 1 88 ? -15.419 10.086 22.853 1.00 95.88 88 LYS A CA 1
ATOM 707 C C . LYS A 1 88 ? -15.884 11.088 23.913 1.00 95.88 88 LYS A C 1
ATOM 709 O O . LYS A 1 88 ? -16.101 10.682 25.053 1.00 95.88 88 LYS A O 1
ATOM 714 N N . LEU A 1 89 ? -16.046 12.365 23.557 1.00 95.31 89 LEU A N 1
ATOM 715 C CA . LEU A 1 89 ? -16.539 13.400 24.473 1.00 95.31 89 LEU A CA 1
ATOM 716 C C . LEU A 1 89 ? -17.994 13.146 24.875 1.00 95.31 89 LEU A C 1
ATOM 718 O O . LEU A 1 89 ? -18.296 13.144 26.068 1.00 95.31 89 LEU A O 1
ATOM 722 N N . LYS A 1 90 ? -18.869 12.825 23.914 1.00 94.50 90 LYS A N 1
ATOM 723 C CA . LYS A 1 90 ? -20.268 12.455 24.183 1.00 94.50 90 LYS A CA 1
ATOM 724 C C . LYS A 1 90 ? -20.357 11.260 25.131 1.00 94.50 90 LYS A C 1
ATOM 726 O O . LYS A 1 90 ? -21.054 11.344 26.134 1.00 94.50 90 LYS A O 1
ATOM 731 N N . ARG A 1 91 ? -19.571 10.199 24.892 1.00 94.12 91 ARG A N 1
ATOM 732 C CA . ARG A 1 91 ? -19.514 9.016 25.775 1.00 94.12 91 ARG A CA 1
ATOM 733 C C . ARG A 1 91 ? -19.073 9.352 27.203 1.00 94.12 91 ARG A C 1
ATOM 735 O O . ARG A 1 91 ? -19.621 8.794 28.151 1.00 94.12 91 ARG A O 1
ATOM 742 N N . LYS A 1 92 ? -18.113 10.272 27.368 1.00 94.44 92 LYS A N 1
ATOM 743 C CA . LYS A 1 92 ? -17.687 10.762 28.691 1.00 94.44 92 LYS A CA 1
ATOM 744 C C . LYS A 1 92 ? -18.766 11.599 29.380 1.00 94.44 92 LYS A C 1
ATOM 746 O O . LYS A 1 92 ? -18.934 11.492 30.590 1.00 94.44 92 LYS A O 1
ATOM 751 N N . MET A 1 93 ? -19.498 12.425 28.632 1.00 92.38 93 MET A N 1
ATOM 752 C CA . MET A 1 93 ? -20.599 13.210 29.190 1.00 92.38 93 MET A CA 1
ATOM 753 C C . MET A 1 93 ? -21.735 12.295 29.649 1.00 92.38 93 MET A C 1
ATOM 755 O O . MET A 1 93 ? -22.203 12.422 30.774 1.00 92.38 93 MET A O 1
ATOM 759 N N . THR A 1 94 ? -22.118 11.311 28.830 1.00 91.25 94 THR A N 1
ATOM 760 C CA . THR A 1 94 ? -23.164 10.346 29.190 1.00 91.25 94 THR A CA 1
ATOM 761 C C . THR A 1 94 ? -22.801 9.532 30.426 1.00 91.25 94 THR A C 1
ATOM 763 O O . THR A 1 94 ? -23.665 9.303 31.266 1.00 91.25 94 THR A O 1
ATOM 766 N N . SER A 1 95 ? -21.540 9.112 30.585 1.00 90.75 95 SER A N 1
ATOM 767 C CA . SER A 1 95 ? -21.118 8.405 31.800 1.00 90.75 95 SER A CA 1
ATOM 768 C C . SER A 1 95 ? -21.088 9.327 33.021 1.00 90.75 95 SER A C 1
ATOM 770 O O . SER A 1 95 ? -21.491 8.909 34.103 1.00 90.75 95 SER A O 1
ATOM 772 N N . LYS A 1 96 ? -20.690 10.597 32.857 1.00 90.62 96 LYS A N 1
ATOM 773 C CA . LYS A 1 96 ? -20.752 11.597 33.932 1.00 90.62 96 LYS A CA 1
ATOM 774 C C . LYS A 1 96 ? -22.191 11.846 34.391 1.00 90.62 96 LYS A C 1
ATOM 776 O O . LYS A 1 96 ? -22.433 11.849 35.591 1.00 90.62 96 LYS A O 1
ATOM 781 N N . VAL A 1 97 ? -23.136 11.990 33.460 1.00 90.19 97 VAL A N 1
ATOM 782 C CA . VAL A 1 97 ? -24.565 12.164 33.774 1.00 90.19 97 VAL A CA 1
ATOM 783 C C . VAL A 1 97 ? -25.108 10.958 34.542 1.00 90.19 97 VAL A C 1
ATOM 785 O O . VAL A 1 97 ? -25.700 11.149 35.597 1.00 90.19 97 VAL A O 1
ATOM 788 N N . HIS A 1 98 ? -24.841 9.725 34.093 1.00 89.88 98 HIS A N 1
ATOM 789 C CA . HIS A 1 98 ? -25.265 8.524 34.830 1.00 89.88 98 HIS A CA 1
ATOM 790 C C . HIS A 1 98 ? -24.709 8.478 36.260 1.00 89.88 98 HIS A C 1
ATOM 792 O O . HIS A 1 98 ? -25.428 8.114 37.186 1.00 89.88 98 HIS A O 1
ATOM 798 N N . ASN A 1 99 ? -23.449 8.875 36.459 1.00 89.75 99 ASN A N 1
ATOM 799 C CA . ASN A 1 99 ? -22.846 8.903 37.792 1.00 89.75 99 ASN A CA 1
ATOM 800 C C . ASN A 1 99 ? -23.498 9.949 38.708 1.00 89.75 99 ASN A C 1
ATOM 802 O O . ASN A 1 99 ? -23.742 9.644 39.871 1.00 89.75 99 ASN A O 1
ATOM 806 N N . VAL A 1 100 ? -23.811 11.142 38.185 1.00 90.44 100 VAL A N 1
ATOM 807 C CA . VAL A 1 100 ? -24.499 12.208 38.940 1.00 90.44 100 VAL A CA 1
ATOM 808 C C . VAL A 1 100 ? -25.929 11.799 39.298 1.00 90.44 100 VAL A C 1
ATOM 810 O O . VAL A 1 100 ? -26.372 11.991 40.425 1.00 90.44 100 VAL A O 1
ATOM 813 N N . VAL A 1 101 ? -26.662 11.190 38.365 1.00 89.81 101 VAL A N 1
ATOM 814 C CA . VAL A 1 101 ? -28.016 10.694 38.654 1.00 89.81 101 VAL A CA 1
ATOM 815 C C . VAL A 1 101 ? -27.965 9.623 39.748 1.00 89.81 101 VAL A C 1
ATOM 817 O O . VAL A 1 101 ? -28.725 9.697 40.709 1.00 89.81 101 VAL A O 1
ATOM 820 N N . ASN A 1 102 ? -27.022 8.679 39.667 1.00 86.31 102 ASN A N 1
ATOM 821 C CA . ASN A 1 102 ? -26.862 7.642 40.687 1.00 86.31 102 ASN A CA 1
ATOM 822 C C . ASN A 1 102 ? -26.475 8.194 42.068 1.00 86.31 102 ASN A C 1
ATOM 824 O O . ASN A 1 102 ? -26.929 7.645 43.071 1.00 86.31 102 ASN A O 1
ATOM 828 N N . SER A 1 103 ? -25.649 9.244 42.153 1.00 86.19 103 SER A N 1
ATOM 829 C CA . SER A 1 103 ? -25.334 9.873 43.444 1.00 86.19 103 SER A CA 1
ATOM 830 C C . SER A 1 103 ? -26.559 10.549 44.049 1.00 86.19 103 SER A C 1
ATOM 832 O O . SER A 1 103 ? -26.854 10.315 45.217 1.00 86.19 103 SER A O 1
ATOM 834 N N . ASN A 1 104 ? -27.316 11.295 43.241 1.00 86.94 104 ASN A N 1
ATOM 835 C CA . ASN A 1 104 ? -28.498 12.018 43.710 1.00 86.94 104 ASN A CA 1
ATOM 836 C C . ASN A 1 104 ? -29.602 11.055 44.174 1.00 86.94 104 ASN A C 1
ATOM 838 O O . ASN A 1 104 ? -30.238 11.289 45.195 1.00 86.94 104 ASN A O 1
ATOM 842 N N . VAL A 1 105 ? -29.811 9.940 43.463 1.00 85.44 105 VAL A N 1
ATOM 843 C CA . VAL A 1 105 ? -30.779 8.907 43.876 1.00 85.44 105 VAL A CA 1
ATOM 844 C C . VAL A 1 105 ? -30.385 8.282 45.214 1.00 85.44 105 VAL A C 1
ATOM 846 O O . VAL A 1 105 ? -31.242 8.113 46.076 1.00 85.44 105 VAL A O 1
ATOM 849 N N . ARG A 1 106 ? -29.098 7.967 45.419 1.00 85.44 106 ARG A N 1
ATOM 850 C CA . ARG A 1 106 ? -28.617 7.451 46.711 1.00 85.44 106 ARG A CA 1
ATOM 851 C C . ARG A 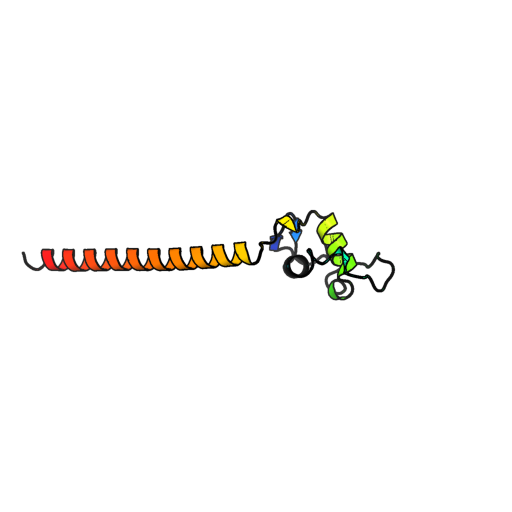1 106 ? -28.872 8.454 47.831 1.00 85.44 106 ARG A C 1
ATOM 853 O O . ARG A 1 106 ? -29.393 8.068 48.865 1.00 85.44 106 ARG A O 1
ATOM 860 N N . GLU A 1 107 ? -28.551 9.723 47.612 1.00 81.56 107 GLU A N 1
ATOM 861 C CA . GLU A 1 107 ? -28.760 10.785 48.599 1.00 81.56 107 GLU A CA 1
ATOM 862 C C . GLU A 1 107 ? -30.239 10.947 48.986 1.00 81.56 107 GLU A C 1
ATOM 864 O O . GLU A 1 107 ? -30.550 11.071 50.166 1.00 81.56 107 GLU A O 1
ATOM 869 N N . ILE A 1 108 ? -31.162 10.847 48.024 1.00 82.69 108 ILE A N 1
ATOM 870 C CA . ILE A 1 108 ? -32.608 10.858 48.299 1.00 82.69 108 ILE A CA 1
ATOM 871 C C . ILE A 1 108 ? -33.027 9.634 49.129 1.00 82.69 108 ILE A C 1
ATOM 873 O O . ILE A 1 108 ? -33.817 9.776 50.055 1.00 82.69 108 ILE A O 1
ATOM 877 N N . MET A 1 109 ? -32.493 8.442 48.835 1.00 75.69 109 MET A N 1
ATOM 878 C CA . MET A 1 109 ? -32.838 7.221 49.577 1.00 75.69 109 MET A CA 1
ATOM 879 C C . MET A 1 109 ? -32.341 7.205 51.028 1.00 75.69 109 MET A C 1
ATOM 881 O O . MET A 1 109 ? -32.941 6.517 51.843 1.00 75.69 109 MET A O 1
ATOM 885 N N . TYR A 1 110 ? -31.252 7.910 51.351 1.00 71.44 110 TYR A N 1
ATOM 886 C CA . TYR A 1 110 ? -30.698 7.957 52.713 1.00 71.44 110 TYR A CA 1
ATOM 887 C C . TYR A 1 110 ? -31.267 9.092 53.582 1.00 71.44 110 TYR A C 1
ATOM 889 O O . TYR A 1 110 ? -31.022 9.099 54.785 1.00 71.44 110 TYR A O 1
ATOM 897 N N . ASN A 1 111 ? -32.007 10.035 52.992 1.00 68.81 111 ASN A N 1
ATOM 898 C CA . ASN A 1 111 ? -32.604 11.188 53.681 1.00 68.81 111 ASN A CA 1
ATOM 899 C C . ASN A 1 111 ? -34.132 11.051 53.891 1.00 68.81 111 ASN A C 1
ATOM 901 O O . ASN A 1 111 ? -34.797 12.048 54.178 1.00 68.81 111 ASN A O 1
ATOM 905 N N . MET A 1 112 ? -34.682 9.841 53.732 1.00 56.56 112 MET A N 1
ATOM 906 C CA . MET A 1 112 ? -36.076 9.463 54.016 1.00 56.56 112 MET A CA 1
ATOM 907 C C . MET A 1 112 ? -36.099 8.396 55.108 1.00 56.56 112 MET A C 1
ATOM 909 O O . MET A 1 112 ? -37.014 8.458 55.957 1.00 56.56 112 MET A O 1
#

Organism: NCBI:txid1979941

Foldseek 3Di:
DQQAADDFDDDAQFATDHPVLNVLCLVPVVVLVVFDDPDDLQDRHHPVCVVNGSNNSVVSVVVRPRDNVRRDDPVRVVVVVVVVVVVVVVVVVVVVVVVVVVVVVVVVVVVD

Sequence (112 aa):
MQICGGKARGKNYGAISCESCKTSFRRNAHKFETLICIYDNNCTIDVLSRKYCRKCRLRKCFAVGMRRERIWTEEESSLRSSLIQENKLKRKMTSKVHNVVNSNVREIMYNM

InterPro domains:
  IPR001628 Zinc finger, nuclear hormone receptor-type [PF00105] (2-68)
  IPR001628 Zinc finger, nuclear hormone receptor-type [PR00047] (1-17)
  IPR001628 Zinc finger, nuclear hormone receptor-type [PR00047] (17-32)
  IPR001628 Zinc finger, nuclear hormone receptor-type [PR00047] (50-58)
  IPR001628 Zinc finger, nuclear hormone receptor-type [PR00047] (58-66)
  IPR001628 Zinc finger, nuclear hormone receptor-type [PS51030] (1-73)
  IPR001628 Zinc finger, nuclear hormone receptor-type [SM00399] (2-69)
  IPR013088 Zinc finger, NHR/GATA-type [G3DSA:3.30.50.10] (1-102)
  IPR050234 Nuclear hormone receptor family NR1 subfamily [PTHR24082] (2-95)

Radius of gyration: 24.3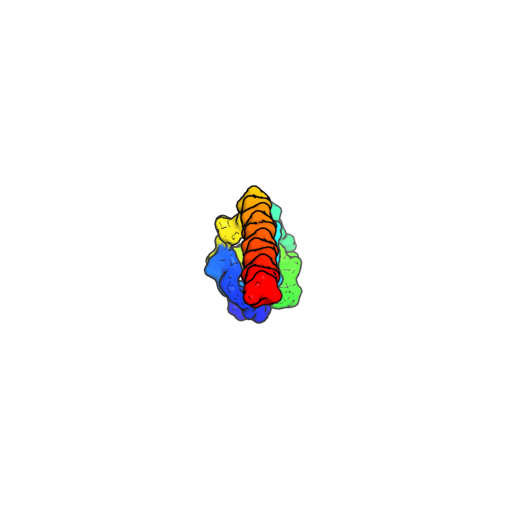2 Å; chains: 1; bounding box: 52×31×71 Å

Secondary structure (DSSP, 8-state):
--SSSPPP-EEETTEEE-HHHHHHHHHHGGGTTT---SS-S-----TTTTTT-HHHHHHHHHHTT--GGGSPPHHHHHHHHHHHHHHHHHHHHHHHHHHHHHHHHHHHHH--